Protein AF-A0A846E0X0-F1 (afdb_monomer)

pLDDT: mean 83.17, std 18.81, range [39.81, 98.44]

Secondary structure (DSSP, 8-state):
--------PPPPP-PPPPPP------------------PPPHHHHHHHHHTTTTGGGT---HHHHHHHHHTTS--HHHHHHHHHHTTSS-GGGGG-HHHHHHHHHHHHHHHHT--

Solvent-accessible surface area (backbone atoms only — not comparable to full-atom values): 7352 Å² total; per-residue (Å²): 136,86,82,87,81,89,87,85,83,80,88,81,89,81,84,84,80,90,77,82,89,81,87,78,86,75,80,83,72,87,68,76,70,81,81,69,72,68,63,63,50,42,64,56,52,52,48,40,36,38,73,28,71,39,37,92,78,71,41,48,26,50,73,49,32,46,51,33,40,75,68,69,73,44,55,40,64,58,54,48,51,54,33,31,78,66,70,49,33,60,74,71,56,79,74,32,65,67,57,40,52,46,26,39,51,45,52,53,54,53,45,66,74,75,111

Structure (mmCIF, N/CA/C/O backbone):
data_AF-A0A846E0X0-F1
#
_entry.id   AF-A0A846E0X0-F1
#
loop_
_atom_site.group_PDB
_atom_site.id
_atom_site.type_symbol
_atom_site.label_atom_id
_atom_site.label_alt_id
_atom_site.label_comp_id
_atom_site.label_asym_id
_atom_site.label_entity_id
_atom_site.label_seq_id
_atom_site.pdbx_PDB_ins_code
_atom_site.Cartn_x
_atom_site.Cartn_y
_atom_site.Cartn_z
_atom_site.occupancy
_atom_site.B_iso_or_equiv
_atom_site.auth_seq_id
_atom_site.auth_comp_id
_atom_site.auth_asym_id
_atom_site.auth_atom_id
_atom_site.pdbx_PDB_model_num
ATOM 1 N N . MET A 1 1 ? 5.754 34.367 28.314 1.00 39.81 1 MET A N 1
ATOM 2 C CA . MET A 1 1 ? 7.156 34.489 28.777 1.00 39.81 1 MET A CA 1
ATOM 3 C C . MET A 1 1 ? 8.045 33.588 27.923 1.00 39.81 1 MET A C 1
ATOM 5 O O . MET A 1 1 ? 7.527 32.763 27.185 1.00 39.81 1 MET A O 1
ATOM 9 N N . LYS A 1 2 ? 9.352 33.853 27.933 1.00 49.88 2 LYS A N 1
ATOM 10 C CA . LYS A 1 2 ? 10.381 33.438 26.966 1.00 49.88 2 LYS A CA 1
ATOM 11 C C . LYS A 1 2 ? 10.589 31.915 26.826 1.00 49.88 2 LYS A C 1
ATOM 13 O O . LYS A 1 2 ? 10.796 31.227 27.812 1.00 49.88 2 LYS A O 1
ATOM 18 N N . ARG A 1 3 ? 10.596 31.479 25.560 1.00 55.53 3 ARG A N 1
ATOM 19 C CA . ARG A 1 3 ? 11.502 30.538 24.860 1.00 55.53 3 ARG A CA 1
ATOM 20 C C . ARG A 1 3 ? 12.452 29.694 25.729 1.00 55.53 3 ARG A C 1
ATOM 22 O O . ARG A 1 3 ? 13.374 30.243 26.327 1.00 55.53 3 ARG A O 1
ATOM 29 N N . PHE A 1 4 ? 12.307 28.371 25.650 1.00 62.06 4 PHE A N 1
ATOM 30 C CA . PHE A 1 4 ? 13.341 27.416 26.054 1.00 62.06 4 PHE A CA 1
ATOM 31 C C . PHE A 1 4 ? 14.280 27.115 24.875 1.00 62.06 4 PHE A C 1
ATOM 33 O O . PHE A 1 4 ? 13.839 26.797 23.771 1.00 62.06 4 PHE A O 1
ATOM 40 N N . LEU A 1 5 ? 15.572 27.295 25.145 1.00 60.44 5 LEU A N 1
ATOM 41 C CA . LEU A 1 5 ? 16.748 27.002 24.320 1.00 60.44 5 LEU A CA 1
ATOM 42 C C . LEU A 1 5 ? 17.024 25.484 24.382 1.00 60.44 5 LEU A C 1
ATOM 44 O O . LEU A 1 5 ? 16.824 24.878 25.428 1.00 60.44 5 LEU A O 1
ATOM 48 N N . LEU A 1 6 ? 17.262 24.794 23.265 1.00 57.28 6 LEU A N 1
ATOM 49 C CA . LEU A 1 6 ? 18.553 24.599 22.582 1.00 57.28 6 LEU A CA 1
ATOM 50 C C . LEU A 1 6 ? 19.621 23.855 23.418 1.00 57.28 6 LEU A C 1
ATOM 52 O O . LEU A 1 6 ? 20.284 24.455 24.257 1.00 57.28 6 LEU A O 1
ATOM 56 N N . ALA A 1 7 ? 19.828 22.574 23.102 1.00 53.94 7 ALA A N 1
ATOM 57 C CA . ALA A 1 7 ? 21.062 21.788 23.272 1.00 53.94 7 ALA A CA 1
ATOM 58 C C . ALA A 1 7 ? 20.863 20.536 22.390 1.00 53.94 7 ALA A C 1
ATOM 60 O O . ALA A 1 7 ? 19.848 19.868 22.527 1.00 53.94 7 ALA A O 1
ATOM 61 N N . GLY A 1 8 ? 21.634 20.211 21.353 1.00 55.50 8 GLY A N 1
ATOM 62 C CA . GLY A 1 8 ? 23.085 20.195 21.195 1.00 55.50 8 GLY A CA 1
ATOM 63 C C . GLY A 1 8 ? 23.415 18.770 20.726 1.00 55.50 8 GLY A C 1
ATOM 64 O O . GLY A 1 8 ? 23.610 17.897 21.561 1.00 55.50 8 GLY A O 1
ATOM 65 N N . PHE A 1 9 ? 23.338 18.497 19.417 1.00 53.94 9 PHE A N 1
ATOM 66 C CA . PHE A 1 9 ? 23.551 17.153 18.857 1.00 53.94 9 PHE A CA 1
ATOM 67 C C . PHE A 1 9 ? 25.009 16.993 18.397 1.00 53.94 9 PHE A C 1
ATOM 69 O O . PHE A 1 9 ? 25.595 17.915 17.834 1.00 53.94 9 PHE A O 1
ATOM 76 N N . SER A 1 10 ? 25.582 15.838 18.721 1.00 61.56 10 SER A N 1
ATOM 77 C CA . SER A 1 10 ? 27.010 15.527 18.815 1.00 61.56 10 SER A CA 1
ATOM 78 C C . SER A 1 10 ? 27.879 15.773 17.575 1.00 61.56 10 SER A C 1
ATOM 80 O O . SER A 1 10 ? 27.463 15.600 16.433 1.00 61.56 10 SER A O 1
ATOM 82 N N . VAL A 1 11 ? 29.152 16.073 17.852 1.00 62.12 11 VAL A N 1
ATOM 83 C CA . VAL A 1 11 ? 30.275 16.109 16.905 1.00 62.12 11 VAL A CA 1
ATOM 84 C C . VAL A 1 11 ? 30.619 14.688 16.448 1.00 62.12 11 VAL A C 1
ATOM 86 O O . VAL A 1 11 ? 30.959 13.842 17.272 1.00 62.12 11 VAL A O 1
ATOM 89 N N . PHE A 1 12 ? 30.593 14.441 15.138 1.00 67.19 12 PHE A N 1
ATOM 90 C CA . PHE A 1 12 ? 31.210 13.260 14.534 1.00 67.19 12 PHE A CA 1
ATOM 91 C C . PHE A 1 12 ? 32.618 13.619 14.047 1.00 67.19 12 PHE A C 1
ATOM 93 O O . PHE A 1 12 ? 32.785 14.468 13.173 1.00 67.19 12 PHE A O 1
ATOM 100 N N . PHE A 1 13 ? 33.638 12.970 14.609 1.00 60.59 13 PHE A N 1
ATOM 101 C CA . PHE A 1 13 ? 35.000 13.021 14.082 1.00 60.59 13 PHE A CA 1
ATOM 102 C C . PHE A 1 13 ? 35.091 12.122 12.846 1.00 60.59 13 PHE A C 1
ATOM 104 O O . PHE A 1 13 ? 34.911 10.911 12.944 1.00 60.59 13 PHE A O 1
ATOM 111 N N . PHE A 1 14 ? 35.382 12.712 11.689 1.00 55.59 14 PHE A N 1
ATOM 112 C CA . PHE A 1 14 ? 35.683 11.975 10.464 1.00 55.59 14 PHE A CA 1
ATOM 113 C C . PHE A 1 14 ? 37.207 11.885 10.318 1.00 55.59 14 PHE A C 1
ATOM 115 O O . PHE A 1 14 ? 37.864 12.897 10.075 1.00 55.59 14 PHE A O 1
ATOM 122 N N . SER A 1 15 ? 37.788 10.695 10.497 1.00 55.41 15 SER A N 1
ATOM 123 C CA . SER A 1 15 ? 39.183 10.451 10.122 1.00 55.41 15 SER A CA 1
ATOM 124 C C . SER A 1 15 ? 39.239 10.085 8.638 1.00 55.41 15 SER A C 1
ATOM 126 O O . SER A 1 15 ? 38.499 9.229 8.157 1.00 55.41 15 SER A O 1
ATOM 128 N N . SER A 1 16 ? 40.085 10.788 7.888 1.00 63.81 16 SER A N 1
ATOM 129 C CA . SER A 1 16 ? 40.282 10.558 6.457 1.00 63.81 16 SER A CA 1
ATOM 130 C C . SER A 1 16 ? 41.544 9.726 6.250 1.00 63.81 16 SER A C 1
ATOM 132 O O . SER A 1 16 ? 42.627 10.132 6.671 1.00 63.81 16 SER A O 1
ATOM 134 N N . ILE A 1 17 ? 41.406 8.560 5.616 1.00 74.31 17 ILE A N 1
ATOM 135 C CA . ILE A 1 17 ? 42.532 7.732 5.169 1.00 74.31 17 ILE A CA 1
ATOM 136 C C . ILE A 1 17 ? 42.781 8.051 3.684 1.00 74.31 17 ILE A C 1
ATOM 138 O O . ILE A 1 17 ? 41.853 7.917 2.880 1.00 74.31 17 ILE A O 1
ATOM 142 N N . PRO A 1 18 ? 44.002 8.444 3.277 1.00 59.72 18 PRO A N 1
ATOM 143 C CA . PRO A 1 18 ? 44.324 8.629 1.867 1.00 59.72 18 PRO A CA 1
ATOM 144 C C . PRO A 1 18 ? 44.424 7.264 1.168 1.00 59.72 18 PRO A C 1
ATOM 146 O O . PRO A 1 18 ? 45.235 6.421 1.548 1.00 59.72 18 PRO A O 1
ATOM 149 N N . HIS A 1 19 ? 43.603 7.039 0.140 1.00 62.06 19 HIS A N 1
ATOM 150 C CA . HIS A 1 19 ? 43.682 5.864 -0.730 1.00 62.06 19 HIS A CA 1
ATOM 151 C C . HIS A 1 19 ? 44.438 6.206 -2.023 1.00 62.06 19 HIS A C 1
ATOM 153 O O . HIS A 1 19 ? 44.238 7.267 -2.614 1.00 62.06 19 HIS A O 1
ATOM 159 N N . LEU A 1 20 ? 45.320 5.306 -2.463 1.00 63.44 20 LEU A N 1
ATOM 160 C CA . LEU A 1 20 ? 46.014 5.398 -3.752 1.00 63.44 20 LEU A CA 1
ATOM 161 C C . LEU A 1 20 ? 45.035 5.093 -4.905 1.00 63.44 20 LEU A C 1
ATOM 163 O O . LEU A 1 20 ? 44.202 4.195 -4.757 1.00 63.44 20 LEU A O 1
ATOM 167 N N . PRO A 1 21 ? 45.134 5.766 -6.067 1.00 61.47 21 PRO A N 1
ATOM 168 C CA . PRO A 1 21 ? 44.282 5.462 -7.208 1.00 61.47 21 PRO A CA 1
ATOM 169 C C . PRO A 1 21 ? 44.837 4.268 -8.000 1.00 61.47 21 PRO A C 1
ATOM 171 O O . PRO A 1 21 ? 45.881 4.361 -8.642 1.00 61.47 21 PRO A O 1
ATOM 174 N N . VAL A 1 22 ? 44.111 3.149 -8.009 1.00 65.56 22 VAL A N 1
ATOM 175 C CA . VAL A 1 22 ? 44.276 2.095 -9.022 1.00 65.56 22 VAL A CA 1
ATOM 176 C C . VAL A 1 22 ? 43.356 2.430 -10.195 1.00 65.56 22 VAL A C 1
ATOM 178 O O . VAL A 1 22 ? 42.136 2.478 -10.046 1.00 65.56 22 VAL A O 1
ATOM 181 N N . ARG A 1 23 ? 43.938 2.683 -11.371 1.00 59.72 23 ARG A N 1
ATOM 182 C CA . ARG A 1 23 ? 43.201 2.930 -12.617 1.00 59.72 23 ARG A CA 1
ATOM 183 C C . ARG A 1 23 ? 42.945 1.598 -13.320 1.00 59.72 23 ARG A C 1
ATOM 185 O O . ARG A 1 23 ? 43.826 1.074 -13.991 1.00 59.72 23 ARG A O 1
ATOM 192 N N . ALA A 1 24 ? 41.739 1.064 -13.160 1.00 57.56 24 ALA A N 1
ATOM 193 C CA . ALA A 1 24 ? 41.247 -0.043 -13.970 1.00 57.56 24 ALA A CA 1
ATOM 194 C C . ALA A 1 24 ? 40.554 0.519 -15.224 1.00 57.56 24 ALA A C 1
ATOM 196 O O . ALA A 1 24 ? 39.531 1.197 -15.122 1.00 57.56 24 ALA A O 1
ATOM 197 N N . GLU A 1 25 ? 41.109 0.259 -16.408 1.00 59.34 25 GLU A N 1
ATOM 198 C CA . GLU A 1 25 ? 40.409 0.485 -17.675 1.00 59.34 25 GLU A CA 1
ATOM 199 C C . GLU A 1 25 ? 39.392 -0.635 -17.884 1.00 59.34 25 GLU A C 1
ATOM 201 O O . GLU A 1 25 ? 39.744 -1.793 -18.095 1.00 59.34 25 GLU A O 1
ATOM 206 N N . SER A 1 26 ? 38.110 -0.287 -17.782 1.00 55.25 26 SER A N 1
ATOM 207 C CA . SER A 1 26 ? 37.014 -1.214 -18.035 1.00 55.25 26 SER A CA 1
ATOM 208 C C . SER A 1 26 ? 36.555 -1.051 -19.481 1.00 55.25 26 SER A C 1
ATOM 210 O O . SER A 1 26 ? 35.941 -0.048 -19.851 1.00 55.25 26 SER A O 1
ATOM 212 N N . THR A 1 27 ? 36.882 -2.032 -20.321 1.00 53.78 27 THR A N 1
ATOM 213 C CA . THR A 1 27 ? 36.302 -2.167 -21.657 1.00 53.78 27 THR A CA 1
ATOM 214 C C . THR A 1 27 ? 34.793 -2.343 -21.505 1.00 53.78 27 THR A C 1
ATOM 216 O O . THR A 1 27 ? 34.324 -3.264 -20.838 1.00 53.78 27 THR A O 1
ATOM 219 N N . LYS A 1 28 ? 34.027 -1.425 -22.097 1.00 47.16 28 LYS A N 1
ATOM 220 C CA . LYS A 1 28 ? 32.569 -1.353 -21.993 1.00 47.16 28 LYS A CA 1
ATOM 221 C C . LYS A 1 28 ? 31.927 -2.552 -22.704 1.00 47.16 28 LYS A C 1
ATOM 223 O O . LYS A 1 28 ? 31.593 -2.473 -23.883 1.00 47.16 28 LYS A O 1
ATOM 228 N N . ALA A 1 29 ? 31.741 -3.660 -21.992 1.00 56.41 29 ALA A N 1
ATOM 229 C CA . ALA A 1 29 ? 30.802 -4.689 -22.410 1.00 56.41 29 ALA A CA 1
ATOM 230 C C . ALA A 1 29 ? 29.390 -4.097 -22.296 1.00 56.41 29 ALA A C 1
ATOM 232 O O . ALA A 1 29 ? 28.934 -3.764 -21.201 1.00 56.41 29 ALA A O 1
ATOM 233 N N . ILE A 1 30 ? 28.704 -3.930 -23.429 1.00 57.09 30 ILE A N 1
ATOM 234 C CA . ILE A 1 30 ? 27.261 -3.670 -23.459 1.00 57.09 30 ILE A CA 1
ATOM 235 C C . ILE A 1 30 ? 26.584 -4.992 -23.096 1.00 57.09 30 ILE A C 1
ATOM 237 O O . ILE A 1 30 ? 26.070 -5.720 -23.937 1.00 57.09 30 ILE A O 1
ATOM 241 N N . SER A 1 31 ? 26.647 -5.328 -21.816 1.00 54.53 31 SER A N 1
ATOM 242 C CA . SER A 1 31 ? 25.706 -6.243 -21.205 1.00 54.53 31 SER A CA 1
ATOM 243 C C . SER A 1 31 ? 24.523 -5.375 -20.832 1.00 54.53 31 SER A C 1
ATOM 245 O O . SER A 1 31 ? 24.571 -4.694 -19.813 1.00 54.53 31 SER A O 1
ATOM 247 N N . THR A 1 32 ? 23.491 -5.326 -21.672 1.00 58.16 32 THR A N 1
ATOM 248 C CA . THR A 1 32 ? 22.177 -4.870 -21.214 1.00 58.16 32 THR A CA 1
ATOM 249 C C . THR A 1 32 ? 21.776 -5.868 -20.132 1.00 58.16 32 THR A C 1
ATOM 251 O O . THR A 1 32 ? 21.513 -7.025 -20.476 1.00 58.16 32 THR A O 1
ATOM 254 N N . PRO A 1 33 ? 21.815 -5.516 -18.831 1.00 55.25 33 PRO A N 1
ATOM 255 C CA . PRO A 1 33 ? 21.314 -6.438 -17.833 1.00 55.25 33 PRO A CA 1
ATOM 256 C C . PRO A 1 33 ? 19.842 -6.679 -18.183 1.00 55.25 33 PRO A C 1
ATOM 258 O O . PRO A 1 33 ? 19.156 -5.719 -18.549 1.00 55.25 33 PRO A O 1
ATOM 261 N N . PRO A 1 34 ? 19.331 -7.919 -18.124 1.00 49.66 34 PRO A N 1
ATOM 262 C CA . PRO A 1 34 ? 17.896 -8.107 -18.165 1.00 49.66 34 PRO A CA 1
ATOM 263 C C . PRO A 1 34 ? 17.335 -7.262 -17.025 1.00 49.66 34 PRO A C 1
ATOM 265 O O . PRO A 1 34 ? 17.607 -7.542 -15.853 1.00 49.66 34 PRO A O 1
ATOM 268 N N . THR A 1 35 ? 16.620 -6.187 -17.367 1.00 49.34 35 THR A N 1
ATOM 269 C CA . THR A 1 35 ? 15.850 -5.387 -16.419 1.00 49.34 35 THR A CA 1
ATOM 270 C C . THR A 1 35 ? 14.742 -6.298 -15.933 1.00 49.34 35 THR A C 1
ATOM 272 O O . THR A 1 35 ? 13.616 -6.296 -16.423 1.00 49.34 35 THR A O 1
ATOM 275 N N . THR A 1 36 ? 15.111 -7.184 -15.021 1.00 51.75 36 THR A N 1
ATOM 276 C CA . THR A 1 36 ? 14.206 -8.089 -14.353 1.00 51.75 36 THR A CA 1
ATOM 277 C C . THR A 1 36 ? 13.533 -7.171 -13.357 1.00 51.75 36 THR A C 1
ATOM 279 O O . THR A 1 36 ? 14.007 -6.993 -12.239 1.00 51.75 36 THR A O 1
ATOM 282 N N . VAL A 1 37 ? 12.514 -6.445 -13.821 1.00 55.91 37 VAL A N 1
ATOM 283 C CA . VAL A 1 37 ? 11.616 -5.717 -12.937 1.00 55.91 37 VAL A CA 1
ATOM 284 C C . VAL A 1 37 ? 10.961 -6.820 -12.130 1.00 55.91 37 VAL A C 1
ATOM 286 O O . VAL A 1 37 ? 10.043 -7.489 -12.602 1.00 55.91 37 VAL A O 1
ATOM 289 N N . THR A 1 38 ? 11.544 -7.119 -10.973 1.00 60.66 38 THR A N 1
ATOM 290 C CA . THR A 1 38 ? 11.052 -8.139 -10.061 1.00 60.66 38 THR A CA 1
ATOM 291 C C . THR A 1 38 ? 9.692 -7.649 -9.605 1.00 60.66 38 THR A C 1
ATOM 293 O O . THR A 1 38 ? 9.602 -6.827 -8.696 1.00 60.66 38 THR A O 1
ATOM 296 N N . SER A 1 39 ? 8.643 -8.073 -10.312 1.00 72.31 39 SER A N 1
ATOM 297 C CA . SER A 1 39 ? 7.288 -7.613 -10.053 1.00 72.31 39 SER A CA 1
ATOM 298 C C . SER A 1 39 ? 6.959 -7.926 -8.604 1.00 72.31 39 SER A C 1
ATOM 300 O O . SER A 1 39 ? 6.969 -9.090 -8.187 1.00 72.31 39 SER A O 1
ATOM 302 N N . ILE A 1 40 ? 6.735 -6.882 -7.809 1.00 89.69 40 ILE A N 1
ATOM 303 C CA . ILE A 1 40 ? 6.375 -7.058 -6.409 1.00 89.69 40 ILE A CA 1
ATOM 304 C C . ILE A 1 40 ? 5.068 -7.847 -6.342 1.00 89.69 40 ILE A C 1
ATOM 306 O O . ILE A 1 40 ? 4.141 -7.627 -7.120 1.00 89.69 40 ILE A O 1
ATOM 310 N N . ARG A 1 41 ? 4.995 -8.812 -5.427 1.00 94.44 41 ARG A N 1
ATOM 311 C CA . ARG A 1 41 ? 3.772 -9.594 -5.221 1.00 94.44 41 ARG A CA 1
ATOM 312 C C . ARG A 1 41 ? 2.660 -8.688 -4.666 1.00 94.44 41 ARG A C 1
ATOM 314 O O . ARG A 1 41 ? 2.991 -7.797 -3.882 1.00 94.44 41 ARG A O 1
ATOM 321 N N . PRO A 1 42 ? 1.376 -8.957 -4.958 1.00 96.94 42 PRO A N 1
ATOM 322 C CA . PRO A 1 42 ? 0.251 -8.160 -4.454 1.00 96.94 42 PRO A CA 1
ATOM 323 C C . PRO A 1 42 ? 0.278 -7.933 -2.935 1.00 96.94 42 PRO A C 1
ATOM 325 O O . PRO A 1 42 ? 0.130 -6.810 -2.460 1.00 96.94 42 PRO A O 1
ATOM 328 N N . PHE A 1 43 ? 0.578 -8.980 -2.157 1.00 96.69 43 PHE A N 1
ATOM 329 C CA . PHE A 1 43 ? 0.747 -8.871 -0.702 1.00 96.69 43 PHE A CA 1
ATOM 330 C C . PHE A 1 43 ? 1.845 -7.873 -0.307 1.00 96.69 43 PHE A C 1
ATOM 332 O O . PHE A 1 43 ? 1.650 -7.063 0.597 1.00 96.69 43 PHE A O 1
ATOM 339 N N . ASN A 1 44 ? 2.986 -7.895 -1.003 1.00 97.06 44 ASN A N 1
ATOM 340 C CA . ASN A 1 44 ? 4.099 -6.991 -0.720 1.00 97.06 44 ASN A CA 1
ATOM 341 C C . ASN A 1 44 ? 3.739 -5.541 -1.065 1.00 97.06 44 ASN A C 1
ATOM 343 O O . ASN A 1 44 ? 4.143 -4.640 -0.337 1.00 97.06 44 ASN A O 1
ATOM 347 N N . LEU A 1 45 ? 2.977 -5.312 -2.142 1.00 97.56 45 LEU A N 1
ATOM 348 C CA . LEU A 1 45 ? 2.489 -3.980 -2.503 1.00 97.56 45 LEU A CA 1
ATOM 349 C C . LEU A 1 45 ? 1.611 -3.393 -1.390 1.00 97.56 45 LEU A C 1
ATOM 351 O O . LEU A 1 45 ? 1.880 -2.295 -0.903 1.00 97.56 45 LEU A O 1
ATOM 355 N N . VAL A 1 46 ? 0.605 -4.149 -0.944 1.00 98.19 46 VAL A N 1
ATOM 356 C CA . VAL A 1 46 ? -0.295 -3.711 0.135 1.00 98.19 46 VAL A CA 1
ATOM 357 C C . VAL A 1 46 ? 0.460 -3.531 1.450 1.00 98.19 46 VAL A C 1
ATOM 359 O O . VAL A 1 46 ? 0.193 -2.588 2.190 1.00 98.19 46 VAL A O 1
ATOM 362 N N . TYR A 1 47 ? 1.443 -4.387 1.736 1.00 97.81 47 TYR A N 1
ATOM 363 C CA . TYR A 1 47 ? 2.274 -4.246 2.928 1.00 97.81 47 TYR A CA 1
ATOM 364 C C . TYR A 1 47 ? 3.123 -2.965 2.902 1.00 97.81 47 TYR A C 1
ATOM 366 O O . TYR A 1 47 ? 3.156 -2.249 3.900 1.00 97.81 47 TYR A O 1
ATOM 374 N N . LEU A 1 48 ? 3.738 -2.619 1.765 1.00 97.38 48 LEU A N 1
ATOM 375 C CA . LEU A 1 48 ? 4.469 -1.354 1.606 1.00 97.38 48 LEU A CA 1
ATOM 376 C C . LEU A 1 48 ? 3.553 -0.147 1.821 1.00 97.38 48 LEU A C 1
ATOM 378 O O . LEU A 1 48 ? 3.905 0.780 2.551 1.00 97.38 48 LEU A O 1
ATOM 382 N N . ALA A 1 49 ? 2.356 -0.180 1.238 1.00 98.19 49 ALA A N 1
ATOM 383 C CA . ALA A 1 49 ? 1.361 0.860 1.453 1.00 98.19 49 ALA A CA 1
ATOM 384 C C . ALA A 1 49 ? 0.977 0.992 2.925 1.00 98.19 49 ALA A C 1
ATOM 386 O O . ALA A 1 49 ? 0.964 2.094 3.468 1.00 98.19 49 ALA A O 1
ATOM 387 N N . TYR A 1 50 ? 0.737 -0.134 3.599 1.00 98.31 50 TYR A N 1
ATOM 388 C CA . TYR A 1 50 ? 0.412 -0.148 5.020 1.00 98.31 50 TYR A CA 1
ATOM 389 C C . TYR A 1 50 ? 1.558 0.394 5.881 1.00 98.31 50 TYR A C 1
ATOM 391 O O . TYR A 1 50 ? 1.309 1.071 6.870 1.00 98.31 50 TYR A O 1
ATOM 399 N N . GLN A 1 51 ? 2.815 0.183 5.492 1.00 98.00 51 GLN A N 1
ATOM 400 C CA . GLN A 1 51 ? 3.971 0.788 6.164 1.00 98.00 51 GLN A CA 1
ATOM 401 C C . GLN A 1 51 ? 4.116 2.298 5.903 1.00 98.00 51 GLN A C 1
ATOM 403 O O . GLN A 1 51 ? 4.983 2.939 6.494 1.00 98.00 51 GLN A O 1
ATOM 408 N N . GLY A 1 52 ? 3.268 2.877 5.049 1.00 97.81 52 GLY A N 1
ATOM 409 C CA . GLY A 1 52 ? 3.298 4.293 4.697 1.00 97.81 52 GLY A CA 1
ATOM 410 C C . GLY A 1 52 ? 4.307 4.630 3.603 1.00 97.81 52 GLY A C 1
ATOM 411 O O . GLY A 1 52 ? 4.643 5.800 3.444 1.00 97.81 52 GLY A O 1
ATOM 412 N N . TYR A 1 53 ? 4.773 3.647 2.829 1.00 97.50 53 TYR A N 1
ATOM 413 C CA . TYR A 1 53 ? 5.743 3.869 1.750 1.00 97.50 53 TYR A CA 1
ATOM 414 C C . TYR A 1 53 ? 5.239 4.861 0.685 1.00 97.50 53 TYR A C 1
ATOM 416 O O . TYR A 1 53 ? 6.021 5.618 0.122 1.00 97.50 53 TYR A O 1
ATOM 424 N N . PHE A 1 54 ? 3.924 4.911 0.456 1.00 97.25 54 PHE A N 1
ATOM 425 C CA . PHE A 1 54 ? 3.283 5.812 -0.508 1.00 97.25 54 PHE A CA 1
ATOM 426 C C . PHE A 1 54 ? 2.740 7.111 0.128 1.00 97.25 54 PHE A C 1
ATOM 428 O O . PHE A 1 54 ? 1.947 7.816 -0.493 1.00 97.25 54 PHE A O 1
ATOM 435 N N . SER A 1 55 ? 3.168 7.461 1.350 1.00 96.81 55 SER A N 1
ATOM 436 C CA . SER A 1 55 ? 2.645 8.641 2.066 1.00 96.81 55 SER A CA 1
ATOM 437 C C . SER A 1 55 ? 2.950 9.959 1.357 1.00 96.81 55 SER A C 1
ATOM 439 O O . SER A 1 55 ? 2.110 10.854 1.350 1.00 96.81 55 SER A O 1
ATOM 441 N N . GLU A 1 56 ? 4.121 10.076 0.725 1.00 96.25 56 GLU A N 1
ATOM 442 C CA . GLU A 1 56 ? 4.493 11.267 -0.056 1.00 96.25 56 GLU A CA 1
ATOM 443 C C . GLU A 1 56 ? 3.613 11.447 -1.302 1.00 96.25 56 GLU A C 1
ATOM 445 O O . GLU A 1 56 ? 3.431 12.567 -1.770 1.00 96.25 56 GLU A O 1
ATOM 450 N N . ALA A 1 57 ? 3.007 10.360 -1.787 1.00 94.81 57 ALA A N 1
ATOM 451 C CA . ALA A 1 57 ? 2.034 10.364 -2.874 1.00 94.81 57 ALA A CA 1
ATOM 452 C C . ALA A 1 57 ? 0.578 10.513 -2.392 1.00 94.81 57 ALA A C 1
ATOM 454 O O . ALA A 1 57 ? -0.361 10.354 -3.166 1.00 94.81 57 ALA A O 1
ATOM 455 N N . GLY A 1 58 ? 0.363 10.801 -1.105 1.00 96.31 58 GLY A N 1
ATOM 456 C CA . GLY A 1 58 ? -0.969 11.020 -0.542 1.00 96.31 58 GLY A CA 1
ATOM 457 C C . GLY A 1 58 ? -1.725 9.749 -0.143 1.00 96.31 58 GLY A C 1
ATOM 458 O O . GLY A 1 58 ? -2.865 9.855 0.308 1.00 96.31 58 GLY A O 1
ATOM 459 N N . ILE A 1 59 ? -1.107 8.565 -0.234 1.00 97.94 59 ILE A N 1
ATOM 460 C CA . ILE A 1 59 ? -1.671 7.313 0.291 1.00 97.94 59 ILE A CA 1
ATOM 461 C C . ILE A 1 59 ? -1.257 7.176 1.766 1.00 97.94 59 ILE A C 1
ATOM 463 O O . ILE A 1 59 ? -0.092 6.885 2.048 1.00 97.94 59 ILE A O 1
ATOM 467 N N . PRO A 1 60 ? -2.170 7.369 2.736 1.00 98.19 60 PRO A N 1
ATOM 468 C CA . PRO A 1 60 ? -1.834 7.237 4.144 1.00 98.19 60 PRO A CA 1
ATOM 469 C C . PRO A 1 60 ? -1.472 5.787 4.477 1.00 98.19 60 PRO A C 1
ATOM 471 O O . PRO A 1 60 ? -2.080 4.855 3.959 1.00 98.19 60 PRO A O 1
ATOM 474 N N . GLY A 1 61 ? -0.515 5.595 5.384 1.00 98.12 61 GLY A N 1
ATOM 475 C CA . GLY A 1 61 ? -0.179 4.281 5.938 1.00 98.12 61 GLY A CA 1
ATOM 476 C C . GLY A 1 61 ? -1.054 3.868 7.127 1.00 98.12 61 GLY A C 1
ATOM 477 O O . GLY A 1 61 ? -1.950 4.591 7.568 1.00 98.12 61 GLY A O 1
ATOM 478 N N . TYR A 1 62 ? -0.742 2.705 7.692 1.00 97.56 62 TYR A N 1
ATOM 479 C CA . TYR A 1 62 ? -1.300 2.148 8.925 1.00 97.56 62 TYR A CA 1
ATOM 480 C C . TYR A 1 62 ? -2.840 2.157 8.944 1.00 97.56 62 TYR A C 1
ATOM 482 O O . TYR A 1 62 ? -3.489 1.818 7.953 1.00 97.56 62 TYR A O 1
ATOM 490 N N . GLY A 1 63 ? -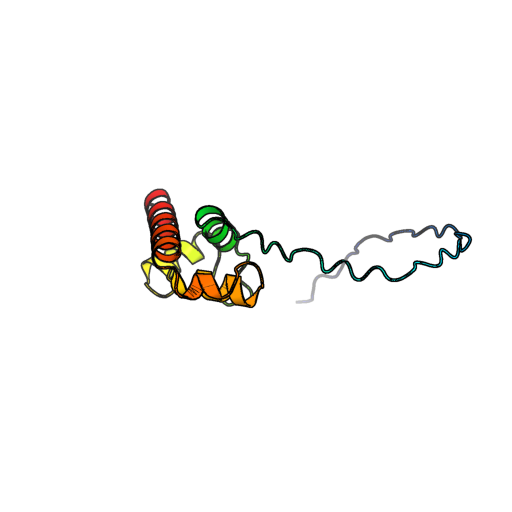3.449 2.558 10.066 1.00 97.56 63 GLY A N 1
ATOM 491 C CA . GLY A 1 63 ? -4.901 2.719 10.178 1.00 97.56 63 GLY A CA 1
ATOM 492 C C . GLY A 1 63 ? -5.476 3.746 9.196 1.00 97.56 63 GLY A C 1
ATOM 493 O O . GLY A 1 63 ? -6.638 3.637 8.814 1.00 97.56 63 GLY A O 1
ATOM 494 N N . GLY A 1 64 ? -4.660 4.697 8.731 1.00 98.12 64 GLY A N 1
ATOM 495 C CA . GLY A 1 64 ? -5.049 5.655 7.701 1.00 98.12 64 GLY A CA 1
ATOM 496 C C . GLY A 1 64 ? -5.333 4.983 6.358 1.00 98.12 64 GLY A C 1
ATOM 497 O O . GLY A 1 64 ? -6.347 5.303 5.741 1.00 98.12 64 GLY A O 1
ATOM 498 N N . LEU A 1 65 ? -4.513 4.005 5.949 1.00 98.44 65 LEU A N 1
ATOM 499 C CA . LEU A 1 65 ? -4.757 3.211 4.737 1.00 98.44 65 LEU A CA 1
ATOM 500 C C . LEU A 1 65 ? -6.109 2.500 4.818 1.00 98.44 65 LEU A C 1
ATOM 502 O O . LEU A 1 65 ? -6.915 2.559 3.894 1.00 98.44 65 LEU A O 1
ATOM 506 N N . ILE A 1 66 ? -6.366 1.848 5.954 1.00 98.31 66 ILE A N 1
ATOM 507 C CA . ILE A 1 66 ? -7.592 1.079 6.191 1.00 98.31 66 ILE A CA 1
ATOM 508 C C . ILE A 1 66 ? -8.812 2.006 6.165 1.00 98.31 66 ILE A C 1
ATOM 510 O O . ILE A 1 66 ? -9.815 1.694 5.524 1.00 98.31 66 ILE A O 1
ATOM 514 N N . ALA A 1 67 ? -8.722 3.167 6.817 1.00 98.06 67 ALA A N 1
ATOM 515 C CA . ALA A 1 67 ? -9.782 4.168 6.809 1.00 98.06 67 ALA A CA 1
ATOM 516 C C . ALA A 1 67 ? -10.044 4.721 5.398 1.00 98.06 67 ALA A C 1
ATOM 518 O O . ALA A 1 67 ? -11.202 4.858 5.004 1.00 98.06 67 ALA A O 1
ATOM 519 N N . ALA A 1 68 ? -8.993 5.001 4.622 1.00 98.38 68 ALA A N 1
ATOM 520 C CA . ALA A 1 68 ? -9.111 5.487 3.250 1.00 98.38 68 ALA A CA 1
ATOM 521 C C . ALA A 1 68 ? -9.744 4.442 2.317 1.00 98.38 68 ALA A C 1
ATOM 523 O O . ALA A 1 68 ? -10.652 4.778 1.555 1.00 98.38 68 ALA A O 1
ATOM 524 N N . TYR A 1 69 ? -9.338 3.175 2.439 1.00 98.19 69 TYR A N 1
ATOM 525 C CA . TYR A 1 69 ? -9.924 2.057 1.700 1.00 98.19 69 TYR A CA 1
ATOM 526 C C . TYR A 1 69 ? -11.404 1.836 2.061 1.00 98.19 69 TYR A C 1
ATOM 528 O O . TYR A 1 69 ? -12.258 1.703 1.182 1.00 98.19 69 TYR A O 1
ATOM 536 N N . ASN A 1 70 ? -11.752 1.887 3.352 1.00 97.25 70 ASN A N 1
ATOM 537 C CA . ASN A 1 70 ? -13.145 1.804 3.811 1.00 97.25 70 ASN A CA 1
ATOM 538 C C . ASN A 1 70 ? -14.007 2.951 3.280 1.00 97.25 70 ASN A C 1
ATOM 540 O O . ASN A 1 70 ? -15.154 2.738 2.896 1.00 97.25 70 ASN A O 1
ATOM 544 N N . ALA A 1 71 ? -13.440 4.155 3.232 1.00 97.75 71 ALA A N 1
ATOM 545 C CA . ALA A 1 71 ? -14.092 5.340 2.694 1.00 97.75 71 ALA A CA 1
ATOM 546 C C . ALA A 1 71 ? -14.119 5.383 1.155 1.00 97.75 71 ALA A C 1
ATOM 548 O O . ALA A 1 71 ? -14.577 6.384 0.607 1.00 97.75 71 ALA A O 1
ATOM 549 N N . LYS A 1 72 ? -13.619 4.344 0.463 1.00 97.69 72 LYS A N 1
ATOM 550 C CA . LYS A 1 72 ? -13.508 4.284 -1.006 1.00 97.69 72 LYS A CA 1
ATOM 551 C C . LYS A 1 72 ? -12.731 5.459 -1.609 1.00 97.69 72 LYS A C 1
ATOM 553 O O . LYS A 1 72 ? -13.023 5.903 -2.711 1.00 97.69 72 LYS A O 1
ATOM 558 N N . ARG A 1 73 ? -11.750 5.975 -0.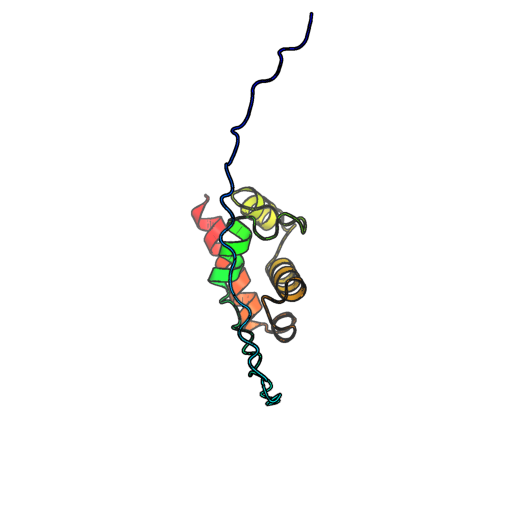864 1.00 98.00 73 ARG A N 1
ATOM 559 C CA . ARG A 1 73 ? -10.829 7.025 -1.326 1.00 98.00 73 ARG A CA 1
ATOM 560 C C . ARG A 1 73 ? -9.574 6.465 -1.978 1.00 98.00 73 ARG A C 1
ATOM 562 O O . ARG A 1 73 ? -8.871 7.222 -2.629 1.00 98.00 73 ARG A O 1
ATOM 569 N N . ILE A 1 74 ? -9.271 5.200 -1.694 1.00 97.69 74 ILE A N 1
ATOM 570 C CA . ILE A 1 74 ? -8.137 4.461 -2.238 1.00 97.69 74 ILE A CA 1
ATOM 571 C C . ILE A 1 74 ? -8.624 3.058 -2.572 1.00 97.69 74 ILE A C 1
ATOM 573 O O . ILE A 1 74 ? -9.333 2.451 -1.761 1.00 97.69 74 ILE A O 1
ATOM 577 N N . ASP A 1 75 ? -8.222 2.544 -3.724 1.00 97.50 75 ASP A N 1
ATOM 578 C CA . ASP A 1 75 ? -8.447 1.166 -4.143 1.00 97.50 75 ASP A CA 1
ATOM 579 C C . ASP A 1 75 ? -7.166 0.491 -4.674 1.00 97.50 75 ASP A C 1
ATOM 581 O O . ASP A 1 75 ? -6.052 1.014 -4.568 1.00 97.50 75 ASP A O 1
ATOM 585 N N . ALA A 1 76 ? -7.309 -0.736 -5.182 1.00 98.06 76 ALA A 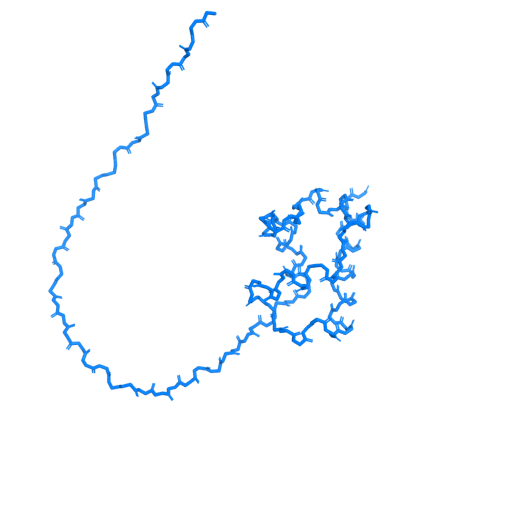N 1
ATOM 586 C CA . ALA A 1 76 ? -6.204 -1.489 -5.763 1.00 98.06 76 ALA A CA 1
ATOM 587 C C . ALA A 1 76 ? -5.534 -0.776 -6.952 1.00 98.06 76 ALA A C 1
ATOM 589 O O . ALA A 1 76 ? -4.318 -0.896 -7.118 1.00 98.06 76 ALA A O 1
ATOM 590 N N . THR A 1 77 ? -6.300 -0.040 -7.759 1.00 97.94 77 THR A N 1
ATOM 591 C CA . THR A 1 77 ? -5.804 0.688 -8.932 1.00 97.94 77 THR A CA 1
ATOM 592 C C . THR A 1 77 ? -4.863 1.796 -8.494 1.00 97.94 77 THR A C 1
ATOM 594 O O . THR A 1 77 ? -3.735 1.841 -8.976 1.00 97.94 77 THR A O 1
ATOM 597 N N . ASP A 1 78 ? -5.268 2.604 -7.510 1.00 98.00 78 ASP A N 1
ATOM 598 C CA . ASP A 1 78 ? -4.443 3.699 -6.982 1.00 98.00 78 ASP A CA 1
ATOM 599 C C . ASP A 1 78 ? -3.075 3.189 -6.497 1.00 98.00 78 ASP A C 1
ATOM 601 O O . ASP A 1 78 ? -2.024 3.764 -6.777 1.00 98.00 78 ASP A O 1
ATOM 605 N N . LEU A 1 79 ? -3.071 2.049 -5.802 1.00 97.50 79 LEU A N 1
ATOM 606 C CA . LEU A 1 79 ? -1.853 1.412 -5.301 1.00 97.50 79 LEU A CA 1
ATOM 607 C C . LEU A 1 79 ? -0.948 0.887 -6.414 1.00 97.50 79 LEU A C 1
ATOM 609 O O . LEU A 1 79 ? 0.276 1.022 -6.334 1.00 97.50 79 LEU A O 1
ATOM 613 N N . VAL A 1 80 ? -1.536 0.273 -7.442 1.00 97.81 80 VAL A N 1
ATOM 614 C CA . VAL A 1 80 ? -0.791 -0.214 -8.607 1.00 97.81 80 VAL A CA 1
ATOM 615 C C . VAL A 1 80 ? -0.19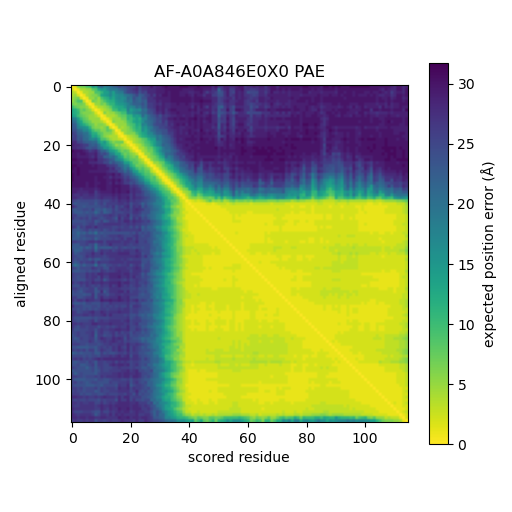6 0.952 -9.384 1.00 97.81 80 VAL A C 1
ATOM 617 O O . VAL A 1 80 ? 0.977 0.889 -9.751 1.00 97.81 80 VAL A O 1
ATOM 620 N N . GLU A 1 81 ? -0.951 2.031 -9.585 1.00 97.69 81 GLU A N 1
ATOM 621 C CA . GLU A 1 81 ? -0.456 3.228 -10.261 1.00 97.69 81 GLU A CA 1
ATOM 622 C C . GLU A 1 81 ? 0.713 3.857 -9.510 1.00 97.69 81 GLU A C 1
ATOM 624 O O . GLU A 1 81 ? 1.768 4.066 -10.110 1.00 97.69 81 GLU A O 1
ATOM 629 N N . GLN A 1 82 ? 0.597 4.028 -8.192 1.00 97.06 82 GLN A N 1
ATOM 630 C CA . GLN A 1 82 ? 1.692 4.567 -7.384 1.00 97.06 82 GLN A CA 1
ATOM 631 C C . GLN A 1 82 ? 2.943 3.683 -7.400 1.00 97.06 82 GLN A C 1
ATOM 633 O O . GLN A 1 82 ? 4.073 4.172 -7.457 1.00 97.06 82 GLN A O 1
ATOM 638 N N . ALA A 1 83 ? 2.784 2.361 -7.421 1.00 95.50 83 ALA A N 1
ATOM 639 C CA . ALA A 1 83 ? 3.921 1.460 -7.561 1.00 95.50 83 ALA A CA 1
ATOM 640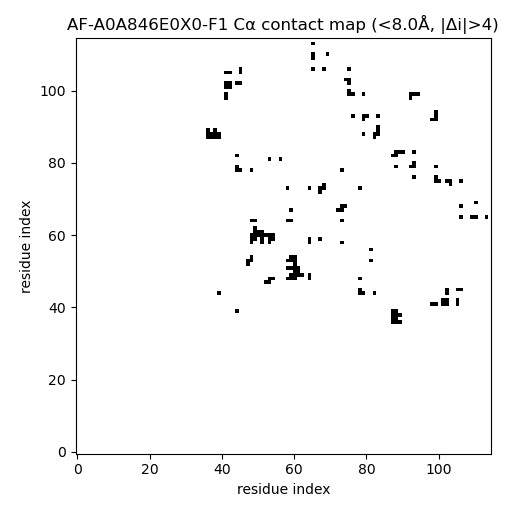 C C . ALA A 1 83 ? 4.547 1.473 -8.967 1.00 95.50 83 ALA A C 1
ATOM 642 O O . ALA A 1 83 ? 5.760 1.273 -9.085 1.00 95.50 83 ALA A O 1
ATOM 643 N N . ILE A 1 84 ? 3.768 1.720 -10.024 1.00 95.75 84 ILE A N 1
ATOM 644 C CA . ILE A 1 84 ? 4.290 1.908 -11.386 1.00 95.75 84 ILE A CA 1
ATOM 645 C C . ILE A 1 84 ? 5.073 3.220 -11.477 1.00 95.75 84 ILE A C 1
ATOM 647 O O . ILE A 1 84 ? 6.199 3.218 -11.973 1.00 95.75 84 ILE A O 1
ATOM 651 N N . GLU A 1 85 ? 4.523 4.319 -10.956 1.00 95.50 85 GLU A N 1
ATOM 652 C CA . GLU A 1 85 ? 5.176 5.637 -10.938 1.00 95.50 85 GLU A CA 1
ATOM 653 C C . GLU A 1 85 ? 6.526 5.597 -10.212 1.00 95.50 85 GLU A C 1
ATOM 655 O O . GLU A 1 85 ? 7.500 6.217 -10.640 1.00 95.50 85 GLU A O 1
ATOM 660 N N . GLN A 1 86 ? 6.629 4.775 -9.167 1.00 93.12 86 GLN A N 1
ATOM 661 C CA . GLN A 1 86 ? 7.868 4.560 -8.420 1.00 93.12 86 GLN A CA 1
ATOM 662 C C . GLN A 1 86 ? 8.770 3.451 -8.995 1.00 93.12 86 GLN A C 1
ATOM 664 O O . GLN A 1 86 ? 9.728 3.034 -8.343 1.00 93.12 86 GLN A O 1
ATOM 669 N N . ASN A 1 87 ? 8.503 2.966 -10.214 1.00 91.88 87 ASN A N 1
ATOM 670 C CA . ASN A 1 87 ? 9.271 1.918 -10.906 1.00 91.88 87 ASN A CA 1
ATOM 671 C C . ASN A 1 87 ? 9.377 0.590 -10.124 1.00 91.88 87 ASN A C 1
ATOM 673 O O . ASN A 1 87 ? 10.331 -0.175 -10.282 1.00 91.88 87 ASN A O 1
ATOM 677 N N . ARG A 1 88 ? 8.398 0.300 -9.260 1.00 91.44 88 ARG A N 1
ATOM 678 C CA . ARG A 1 88 ? 8.304 -0.938 -8.465 1.00 91.44 88 ARG A CA 1
ATOM 679 C C . ARG A 1 88 ? 7.460 -2.010 -9.147 1.00 91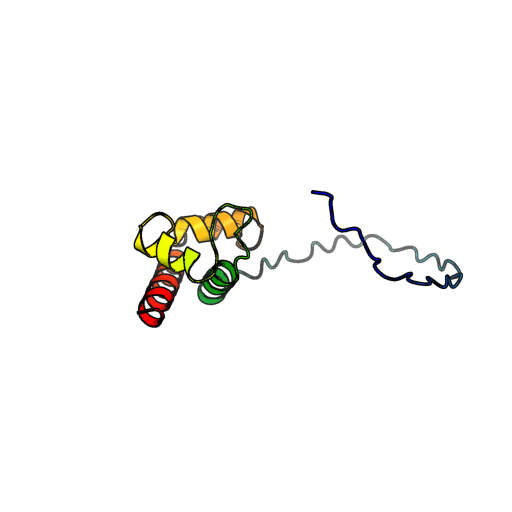.44 88 ARG A C 1
ATOM 681 O O . ARG A 1 88 ? 7.611 -3.191 -8.832 1.00 91.44 88 ARG A O 1
ATOM 688 N N . LEU A 1 89 ? 6.594 -1.599 -10.069 1.00 93.50 89 LEU A N 1
ATOM 689 C CA . LEU A 1 89 ? 5.824 -2.471 -10.946 1.00 93.50 89 LEU A CA 1
ATOM 690 C C . LEU A 1 89 ? 6.025 -2.075 -12.409 1.00 93.50 89 LEU A C 1
ATOM 692 O O . LEU A 1 89 ? 6.125 -0.886 -12.715 1.00 93.50 89 LEU A O 1
ATOM 696 N N . PRO A 1 90 ? 6.063 -3.048 -13.334 1.00 93.19 90 PRO A N 1
ATOM 697 C CA . PRO A 1 90 ? 6.023 -2.737 -14.752 1.00 93.19 90 PRO A CA 1
ATOM 698 C C . PRO A 1 90 ? 4.646 -2.177 -15.128 1.00 93.19 90 PRO A C 1
ATOM 700 O O . PRO A 1 90 ? 3.620 -2.617 -14.610 1.00 93.19 90 PRO A O 1
ATOM 703 N N . ALA A 1 91 ? 4.614 -1.257 -16.095 1.00 94.06 91 ALA A N 1
ATOM 704 C CA . ALA A 1 91 ? 3.379 -0.614 -16.552 1.00 94.06 91 ALA A CA 1
ATOM 705 C C . ALA A 1 91 ? 2.312 -1.603 -17.067 1.00 94.06 91 ALA A C 1
ATOM 707 O O . ALA A 1 91 ? 1.127 -1.281 -17.066 1.00 94.06 91 ALA A O 1
ATOM 708 N N . SER A 1 92 ? 2.710 -2.820 -17.460 1.00 93.31 92 SER A N 1
ATOM 709 C CA . SER A 1 92 ? 1.793 -3.900 -17.845 1.00 93.31 92 SER A CA 1
ATOM 710 C C . SER A 1 92 ? 0.818 -4.293 -16.730 1.00 93.31 92 SER A C 1
ATOM 712 O O . SER A 1 92 ? -0.286 -4.736 -17.028 1.00 93.31 92 SER A O 1
ATOM 714 N N . MET A 1 93 ? 1.192 -4.094 -15.461 1.00 94.62 93 MET A N 1
ATOM 715 C CA . MET A 1 93 ? 0.365 -4.454 -14.303 1.00 94.62 93 MET A CA 1
ATOM 716 C C . MET A 1 93 ? -0.847 -3.538 -14.128 1.00 94.62 93 MET A C 1
ATOM 718 O O . MET A 1 93 ? -1.805 -3.938 -13.477 1.00 94.62 93 MET A O 1
ATOM 722 N N . ARG A 1 94 ? -0.858 -2.353 -14.761 1.00 95.31 94 ARG A N 1
ATOM 723 C CA . ARG A 1 94 ? -2.016 -1.441 -14.750 1.00 95.31 94 ARG A CA 1
ATOM 724 C C . ARG A 1 94 ? -3.290 -2.118 -15.265 1.00 95.31 94 ARG A C 1
ATOM 726 O O . ARG A 1 94 ? -4.369 -1.821 -14.776 1.00 95.31 94 ARG A O 1
ATOM 733 N N . ASN A 1 95 ? -3.156 -3.020 -16.240 1.00 94.44 95 ASN A N 1
ATOM 734 C CA . ASN A 1 95 ? -4.284 -3.683 -16.901 1.00 94.44 95 ASN A CA 1
ATOM 735 C C . ASN A 1 95 ? -4.357 -5.189 -16.596 1.00 94.44 95 ASN A C 1
ATOM 737 O O . ASN A 1 95 ? -5.138 -5.908 -17.221 1.00 94.44 95 ASN A O 1
ATOM 741 N N . ASP A 1 96 ? -3.539 -5.690 -15.669 1.00 96.62 96 ASP A N 1
ATOM 742 C CA . ASP A 1 96 ? -3.576 -7.093 -15.268 1.00 96.62 96 ASP A CA 1
ATOM 743 C C . ASP A 1 96 ? -4.703 -7.302 -14.249 1.00 96.62 96 ASP A C 1
ATOM 745 O O . ASP A 1 96 ? -4.558 -7.043 -13.053 1.00 96.62 96 ASP A O 1
ATOM 749 N N . SER A 1 97 ? -5.854 -7.765 -14.741 1.00 97.12 97 SER A N 1
ATOM 750 C CA . SER A 1 97 ? -7.039 -7.998 -13.906 1.00 97.12 97 SER A CA 1
ATOM 751 C C . SER A 1 97 ? -6.802 -8.994 -12.767 1.00 97.12 97 SER A C 1
ATOM 753 O O . SER A 1 97 ? -7.384 -8.829 -11.696 1.00 97.12 97 SER A O 1
ATOM 755 N N . ALA A 1 98 ? -5.936 -9.996 -12.964 1.00 97.12 98 ALA A N 1
ATOM 756 C CA . ALA A 1 98 ? -5.633 -10.971 -11.924 1.00 97.12 98 ALA A CA 1
ATOM 757 C C . ALA A 1 98 ? -4.799 -10.315 -10.819 1.00 97.12 98 ALA A C 1
ATOM 759 O O . ALA A 1 98 ? -5.112 -10.458 -9.638 1.00 97.12 98 ALA A O 1
ATOM 760 N N . TYR A 1 99 ? -3.801 -9.514 -11.203 1.00 96.69 99 TYR A N 1
ATOM 761 C CA . TYR A 1 99 ? -2.995 -8.760 -10.249 1.00 96.69 99 TYR A CA 1
ATOM 762 C C . TYR A 1 99 ? -3.842 -7.767 -9.440 1.00 96.69 99 TYR A C 1
ATOM 764 O O . TYR A 1 99 ? -3.742 -7.729 -8.213 1.00 96.69 99 TYR A O 1
ATOM 772 N N . LEU A 1 100 ? -4.703 -6.989 -10.104 1.00 98.06 100 LEU A N 1
ATOM 773 C CA . LEU A 1 100 ? -5.597 -6.032 -9.442 1.00 98.06 100 LEU A CA 1
ATOM 774 C C . LEU A 1 100 ? -6.543 -6.727 -8.455 1.00 98.06 100 LEU A C 1
ATOM 776 O O . LEU A 1 100 ? -6.691 -6.274 -7.319 1.00 98.06 100 LEU A O 1
ATOM 780 N N . GLN A 1 101 ? -7.134 -7.856 -8.855 1.00 98.38 101 GLN A N 1
ATOM 781 C CA . GLN A 1 101 ? -8.021 -8.640 -7.995 1.00 98.38 101 GLN A CA 1
ATOM 782 C C . GLN A 1 101 ? -7.290 -9.194 -6.763 1.00 98.38 101 GLN A C 1
ATOM 784 O O . GLN A 1 101 ? -7.846 -9.212 -5.658 1.00 98.38 101 GLN A O 1
ATOM 789 N N . ASP A 1 102 ? -6.039 -9.621 -6.925 1.00 98.12 102 ASP A N 1
ATOM 790 C CA . ASP A 1 102 ? -5.217 -10.067 -5.808 1.00 98.12 102 ASP A CA 1
ATOM 791 C C . ASP A 1 102 ? -4.902 -8.908 -4.854 1.00 98.12 102 ASP A C 1
ATOM 793 O O . ASP A 1 102 ? -5.027 -9.075 -3.641 1.00 98.12 102 ASP A O 1
ATOM 797 N N . VAL A 1 103 ? -4.547 -7.722 -5.365 1.00 98.25 103 VAL A N 1
ATOM 798 C CA . VAL A 1 103 ? -4.308 -6.522 -4.536 1.00 98.25 103 VAL A CA 1
ATOM 799 C C . VAL A 1 103 ? -5.565 -6.150 -3.748 1.00 98.25 103 VAL A C 1
ATOM 801 O O . VAL A 1 103 ? -5.486 -5.943 -2.535 1.00 98.25 103 VAL A O 1
ATOM 804 N N . GLU A 1 104 ? -6.729 -6.149 -4.397 1.00 98.44 104 GLU A N 1
ATOM 805 C CA . GLU A 1 104 ? -8.018 -5.881 -3.753 1.00 98.44 104 GLU A CA 1
ATOM 806 C C . GLU A 1 104 ? -8.313 -6.898 -2.641 1.00 98.44 104 GLU A C 1
ATOM 808 O O . GLU A 1 104 ? -8.709 -6.535 -1.531 1.00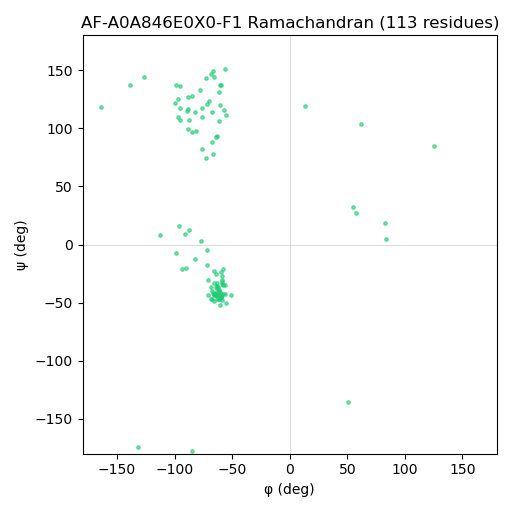 98.44 104 GL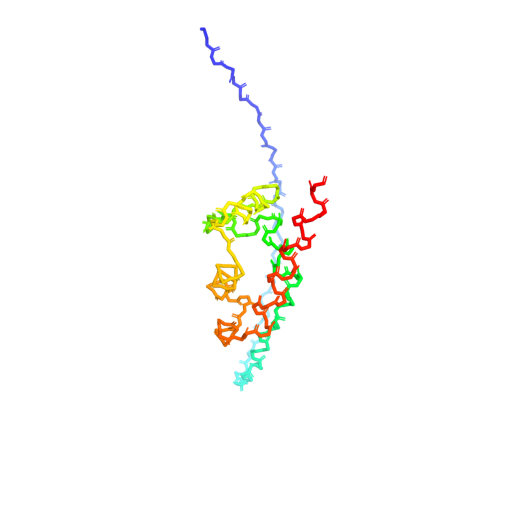U A O 1
ATOM 813 N N . THR A 1 105 ? -8.036 -8.180 -2.890 1.00 98.44 105 THR A N 1
ATOM 814 C CA . THR A 1 105 ? -8.193 -9.247 -1.891 1.00 98.44 105 THR A CA 1
ATOM 815 C C . THR A 1 105 ? -7.288 -9.017 -0.676 1.00 98.44 105 THR A C 1
ATOM 817 O O . THR A 1 105 ? -7.716 -9.202 0.468 1.00 98.44 105 THR A O 1
ATOM 820 N N . GLN A 1 106 ? -6.048 -8.566 -0.893 1.00 98.12 106 GLN A N 1
ATOM 821 C CA . GLN A 1 106 ? -5.121 -8.242 0.193 1.00 98.12 106 GLN A CA 1
ATOM 822 C C . GLN A 1 106 ? -5.578 -7.017 1.005 1.00 98.12 106 GLN A C 1
ATOM 824 O O . GLN A 1 106 ? -5.501 -7.051 2.237 1.00 98.12 106 GLN A O 1
ATOM 829 N N . LEU A 1 107 ? -6.106 -5.969 0.358 1.00 98.06 107 LEU A N 1
ATOM 830 C CA . LEU A 1 107 ? -6.681 -4.794 1.034 1.00 98.06 107 LEU A CA 1
ATOM 831 C C . LEU A 1 107 ? -7.908 -5.160 1.873 1.00 9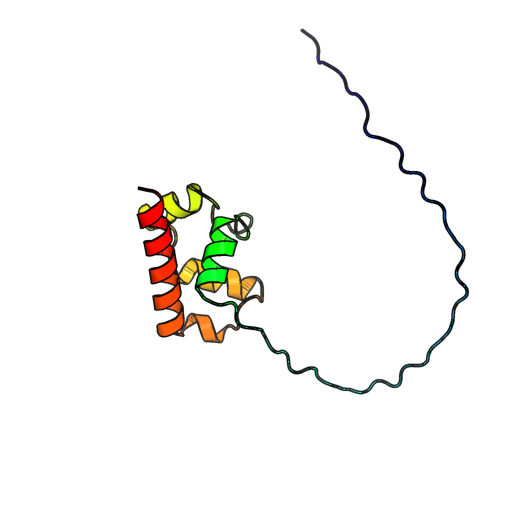8.06 107 LEU A C 1
ATOM 833 O O . LEU A 1 107 ? -7.989 -4.802 3.051 1.00 98.06 107 LEU A O 1
ATOM 837 N N . ALA A 1 108 ? -8.830 -5.942 1.310 1.00 98.06 108 ALA A N 1
ATOM 838 C CA . ALA A 1 108 ? -9.999 -6.434 2.030 1.00 98.06 108 ALA A CA 1
ATOM 839 C C . ALA A 1 108 ? -9.597 -7.291 3.243 1.00 98.06 108 ALA A C 1
ATOM 841 O O . ALA A 1 108 ? -10.160 -7.146 4.332 1.00 98.06 108 ALA A O 1
ATOM 842 N N . GLY A 1 109 ? -8.582 -8.145 3.088 1.00 97.56 109 GLY A N 1
ATOM 843 C CA . GLY A 1 109 ? -8.028 -8.944 4.179 1.00 97.56 109 GLY A CA 1
ATOM 844 C C . GLY A 1 109 ? -7.343 -8.106 5.262 1.00 97.56 109 GLY A C 1
ATOM 845 O O . GLY A 1 109 ? -7.376 -8.473 6.436 1.00 97.56 109 GLY A O 1
ATOM 846 N N . LEU A 1 110 ? -6.717 -6.983 4.902 1.00 95.75 110 LEU A N 1
ATOM 847 C CA . LEU A 1 110 ? -6.151 -6.032 5.861 1.00 95.75 110 LEU A CA 1
ATOM 848 C C . LEU A 1 110 ? -7.256 -5.342 6.673 1.00 95.75 110 LEU A C 1
ATOM 850 O O . LEU A 1 110 ? -7.183 -5.327 7.900 1.00 95.75 110 LEU A O 1
ATOM 854 N N . ARG A 1 111 ? -8.315 -4.861 6.007 1.00 96.06 111 ARG A N 1
ATOM 855 C CA . ARG A 1 111 ? -9.504 -4.290 6.661 1.00 96.06 111 ARG A CA 1
ATOM 856 C C . ARG A 1 111 ? -10.122 -5.264 7.661 1.00 96.06 111 ARG A C 1
ATOM 858 O O . ARG A 1 111 ? -10.382 -4.888 8.797 1.00 96.06 111 ARG A O 1
ATOM 865 N N . ASN A 1 112 ? -10.360 -6.507 7.244 1.00 96.12 112 ASN A N 1
ATOM 866 C CA . ASN A 1 112 ? -11.057 -7.494 8.072 1.00 96.12 112 ASN A CA 1
ATOM 867 C C . ASN A 1 112 ? -10.293 -7.854 9.358 1.00 96.12 112 ASN A C 1
ATOM 869 O O . ASN A 1 112 ? -10.919 -8.270 10.320 1.00 96.12 112 ASN A O 1
ATOM 873 N N . ARG A 1 113 ? -8.961 -7.699 9.381 1.00 92.38 113 ARG A N 1
ATOM 874 C CA . ARG A 1 113 ? -8.117 -7.941 10.566 1.00 92.38 113 ARG A CA 1
ATOM 875 C C . ARG A 1 113 ? -8.069 -6.764 11.546 1.00 92.38 113 ARG A C 1
ATOM 877 O O . ARG A 1 113 ? -7.523 -6.916 12.632 1.00 92.38 113 ARG A O 1
ATOM 884 N N . SER A 1 114 ? -8.557 -5.593 11.138 1.00 83.56 114 SER A N 1
ATOM 885 C CA . SER A 1 114 ? -8.542 -4.363 11.937 1.00 83.56 114 SER A CA 1
ATOM 886 C C . SER A 1 114 ? -9.869 -4.077 12.648 1.00 83.56 114 SER A C 1
ATOM 888 O O . SER A 1 114 ? -9.926 -3.113 13.412 1.00 83.56 114 SER A O 1
ATOM 890 N N . ASN A 1 115 ? -10.913 -4.862 12.365 1.00 69.44 115 ASN A N 1
ATOM 891 C CA . ASN A 1 115 ? -12.196 -4.848 13.073 1.00 69.44 115 ASN A CA 1
ATOM 892 C C . ASN A 1 115 ? -12.215 -5.956 14.125 1.00 69.44 115 ASN A C 1
ATOM 894 O O . ASN A 1 115 ? -12.850 -5.733 15.175 1.00 69.44 115 ASN A O 1
#

Radius of gyration: 22.68 Å; Cα contacts (8 Å, |Δi|>4): 94; chains: 1; bounding box: 60×46×52 Å

Mean predicted aligned error: 13.78 Å

Sequence (115 aa):
MKRFLLAGFSVFFFSSIPHLPVRAESTKAISTPPTTVTSIRPFNLVYLAYQGYFSEAGIPGYGGLIAAYNAKRIDATDLVEQAIEQNRLPASMRNDSAYLQDVETQLAGLRNRSN

Foldseek 3Di:
DDDDDDDDDDDDDDDDDDDDDDDDDDDDDPPPDPPPLVQDALLRLVVCLQVVVCVVVVRGHNVSNLVCVVVVVDALLNSQVSCVVVSNHPPVLNPPPVRRVSNRVNSVVVNVVVD